Protein AF-A0A9N9CIG0-F1 (afdb_monomer_lite)

Secondary structure (DSSP, 8-state):
----HHHHHHHHHHHHHHHHHHHHHHHHHHHT--GGGG--S-HHHHHHHHHHHHHHHHHTT---TTGGG-HHHHHHHHHHHHT-

Structure (mmCIF, N/CA/C/O backbone):
data_AF-A0A9N9CIG0-F1
#
_entry.id   AF-A0A9N9CIG0-F1
#
loop_
_atom_site.group_PDB
_atom_site.id
_atom_site.type_symbol
_atom_site.label_atom_id
_atom_site.label_alt_id
_atom_site.label_comp_id
_atom_site.label_asym_id
_atom_site.label_entity_id
_atom_site.label_seq_id
_atom_site.pdbx_PDB_ins_code
_atom_site.Cartn_x
_atom_site.Cartn_y
_atom_site.Cartn_z
_atom_site.occupancy
_atom_site.B_iso_or_equiv
_atom_site.auth_seq_id
_atom_site.auth_comp_id
_atom_site.auth_asym_id
_atom_site.auth_atom_id
_atom_site.pdbx_PDB_model_num
ATOM 1 N N . MET A 1 1 ? -16.760 -3.946 18.284 1.00 61.16 1 MET A N 1
ATOM 2 C CA . MET A 1 1 ? -15.427 -3.384 17.985 1.00 61.16 1 MET A CA 1
ATOM 3 C C . MET A 1 1 ? -15.567 -1.871 18.014 1.00 61.16 1 MET A C 1
ATOM 5 O O . MET A 1 1 ? -16.434 -1.369 17.314 1.00 61.16 1 MET A O 1
ATOM 9 N N . ILE A 1 2 ? -14.837 -1.170 18.883 1.00 87.44 2 ILE A N 1
ATOM 10 C CA . ILE A 1 2 ? -14.867 0.300 18.959 1.00 87.44 2 ILE A CA 1
ATOM 11 C C . ILE A 1 2 ? -13.570 0.792 18.331 1.00 87.44 2 ILE A C 1
ATOM 13 O O . ILE A 1 2 ? -12.504 0.376 18.771 1.00 87.44 2 ILE A O 1
ATOM 17 N N . ILE A 1 3 ? -13.673 1.639 17.309 1.00 80.25 3 ILE A N 1
ATOM 18 C CA . ILE A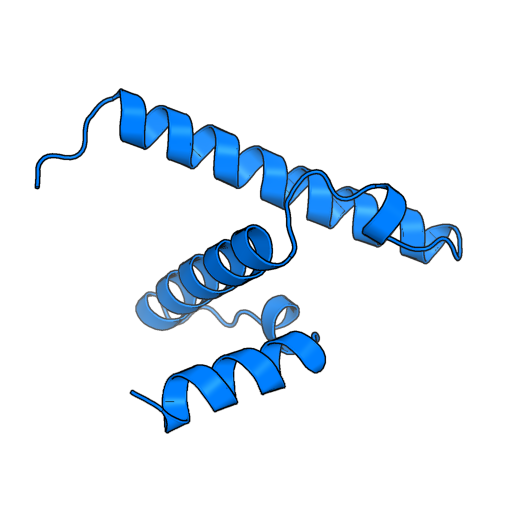 1 3 ? -12.513 2.302 16.709 1.00 80.25 3 ILE A CA 1
ATOM 19 C C . ILE A 1 3 ? -11.984 3.319 17.721 1.00 80.25 3 ILE A C 1
ATOM 21 O O . ILE A 1 3 ? -12.721 4.199 18.169 1.00 80.25 3 ILE A O 1
ATOM 25 N N . THR A 1 4 ? -10.718 3.184 18.088 1.00 92.56 4 THR A N 1
ATOM 26 C CA . THR A 1 4 ? -10.024 4.050 19.042 1.00 92.56 4 THR A CA 1
ATOM 27 C C . THR A 1 4 ? -9.272 5.178 18.329 1.00 92.56 4 THR A C 1
ATOM 29 O O . THR A 1 4 ? -9.018 5.125 17.126 1.00 92.56 4 THR A O 1
ATOM 32 N N . GLU A 1 5 ? -8.862 6.213 19.068 1.00 89.69 5 GLU A N 1
ATOM 33 C CA . GLU A 1 5 ? -7.967 7.252 18.526 1.00 89.69 5 GLU A CA 1
ATOM 34 C C . GLU A 1 5 ? -6.621 6.673 18.072 1.00 89.69 5 GLU A C 1
ATOM 36 O O . GLU A 1 5 ? -6.025 7.152 17.108 1.00 89.69 5 GLU A O 1
ATOM 41 N N . LYS A 1 6 ? -6.168 5.591 18.716 1.00 91.44 6 LYS A N 1
ATOM 42 C CA . LYS A 1 6 ? -4.973 4.859 18.301 1.00 91.44 6 LYS A CA 1
ATOM 43 C C . LYS A 1 6 ? -5.165 4.223 16.923 1.00 91.44 6 LYS A C 1
ATOM 45 O O . LYS A 1 6 ? -4.306 4.408 16.069 1.00 91.44 6 LYS A O 1
ATOM 50 N N . ASP A 1 7 ? -6.313 3.593 16.676 1.00 81.75 7 ASP A N 1
ATOM 51 C CA . ASP A 1 7 ? -6.629 2.998 15.369 1.00 81.75 7 ASP A CA 1
ATOM 52 C C . ASP A 1 7 ? -6.661 4.055 14.252 1.00 81.75 7 ASP A C 1
ATOM 54 O O . ASP A 1 7 ? -6.188 3.811 13.142 1.00 81.75 7 ASP A O 1
ATOM 58 N N . LYS A 1 8 ? -7.166 5.263 14.545 1.00 81.12 8 LYS A N 1
ATOM 59 C CA . LYS A 1 8 ? -7.146 6.387 13.592 1.00 81.12 8 LYS A CA 1
ATOM 60 C C . LYS A 1 8 ? -5.721 6.843 13.279 1.00 81.12 8 LYS A C 1
ATOM 62 O O . LYS A 1 8 ? -5.389 7.033 12.112 1.00 81.12 8 LYS A O 1
ATOM 67 N N . LEU A 1 9 ? -4.881 7.009 14.303 1.00 90.44 9 LEU A N 1
ATOM 68 C CA . LEU A 1 9 ? -3.476 7.388 14.124 1.00 90.44 9 LEU A CA 1
ATOM 69 C C . LEU A 1 9 ? -2.698 6.323 13.345 1.00 90.44 9 LEU A C 1
ATOM 71 O O . LEU A 1 9 ? -1.914 6.664 12.461 1.00 90.44 9 LEU A O 1
ATOM 75 N N . ASP A 1 10 ? -2.948 5.048 13.631 1.00 85.38 10 ASP A N 1
ATOM 76 C CA . ASP A 1 10 ? -2.313 3.935 12.928 1.00 85.38 10 ASP A CA 1
ATOM 77 C C . ASP A 1 10 ? -2.769 3.871 11.463 1.00 85.38 10 ASP A C 1
ATOM 79 O O . ASP A 1 10 ? -1.945 3.654 10.574 1.00 85.38 10 ASP A O 1
ATOM 83 N N . SER A 1 11 ? -4.044 4.167 11.181 1.00 81.44 11 SER A N 1
ATOM 84 C CA . SER A 1 11 ? -4.556 4.305 9.812 1.00 81.44 11 SER A CA 1
ATOM 85 C C . SER A 1 11 ? -3.892 5.456 9.045 1.00 81.44 11 SER A C 1
ATOM 87 O O . SER A 1 11 ? -3.516 5.276 7.884 1.00 81.44 11 SER A O 1
ATOM 89 N N . ILE A 1 12 ? -3.692 6.616 9.682 1.00 85.00 12 ILE A N 1
ATOM 90 C CA . ILE A 1 12 ? -2.986 7.754 9.071 1.00 85.00 12 ILE A CA 1
ATOM 91 C C . ILE A 1 12 ? -1.531 7.375 8.774 1.00 85.00 12 ILE A C 1
ATOM 93 O O . ILE A 1 12 ? -1.083 7.515 7.639 1.00 85.00 12 ILE A O 1
ATOM 97 N N . ALA A 1 13 ? -0.818 6.810 9.752 1.00 88.12 13 ALA A N 1
ATOM 98 C CA . ALA A 1 13 ? 0.572 6.393 9.579 1.00 88.12 13 ALA A CA 1
ATOM 99 C C . ALA A 1 13 ? 0.732 5.329 8.478 1.00 88.12 13 ALA A C 1
ATOM 101 O O . ALA A 1 13 ? 1.705 5.347 7.722 1.00 88.12 13 ALA A O 1
ATOM 102 N N . PHE A 1 14 ? -0.224 4.405 8.365 1.00 84.25 14 PHE A N 1
ATOM 103 C CA . PHE A 1 14 ? -0.256 3.414 7.293 1.00 84.25 14 PHE A CA 1
ATOM 104 C C . PHE A 1 14 ? -0.439 4.069 5.917 1.00 84.25 14 PHE A C 1
ATOM 106 O O . PHE A 1 14 ? 0.291 3.751 4.976 1.00 84.25 14 PHE A O 1
ATOM 113 N N . LYS A 1 15 ? -1.362 5.031 5.804 1.00 81.81 15 LYS A N 1
ATOM 114 C CA . LYS A 1 15 ? -1.594 5.788 4.567 1.00 81.81 15 LYS A CA 1
ATOM 115 C C . LYS A 1 15 ? -0.363 6.596 4.143 1.00 81.81 15 LYS A C 1
ATOM 117 O O . LYS A 1 15 ? -0.020 6.588 2.962 1.00 81.81 15 LYS A O 1
ATOM 122 N N . ASP A 1 16 ? 0.324 7.241 5.081 1.00 86.06 16 ASP A N 1
ATOM 123 C CA . ASP A 1 16 ? 1.534 8.024 4.794 1.00 86.06 16 ASP A CA 1
ATOM 124 C C . ASP A 1 16 ? 2.673 7.139 4.264 1.00 86.06 16 ASP A C 1
ATOM 126 O O . ASP A 1 16 ? 3.354 7.495 3.296 1.00 86.06 16 ASP A O 1
ATOM 130 N N . LYS A 1 17 ? 2.845 5.940 4.841 1.00 87.06 17 LYS A N 1
ATOM 131 C CA . LYS A 1 17 ? 3.800 4.941 4.336 1.00 87.06 17 LYS A CA 1
ATOM 132 C C . LYS A 1 17 ? 3.438 4.471 2.931 1.00 87.06 17 LYS A C 1
ATOM 134 O O . LYS A 1 17 ? 4.314 4.427 2.074 1.00 87.06 17 LYS A O 1
ATOM 139 N N . MET A 1 18 ? 2.158 4.203 2.660 1.00 82.56 18 MET A N 1
ATOM 140 C CA . MET A 1 18 ? 1.704 3.836 1.315 1.00 82.56 18 MET A CA 1
ATOM 141 C C . MET A 1 18 ? 2.009 4.920 0.278 1.00 82.56 18 MET A C 1
ATOM 143 O O . MET A 1 18 ? 2.472 4.612 -0.818 1.00 82.56 18 MET A O 1
ATOM 147 N N . GLN A 1 19 ? 1.746 6.188 0.608 1.00 80.50 19 GLN A N 1
ATOM 148 C CA . GLN A 1 19 ? 2.030 7.307 -0.292 1.00 80.50 19 GLN A CA 1
ATOM 149 C C . GLN A 1 19 ? 3.530 7.481 -0.530 1.00 80.50 19 GLN A C 1
ATOM 151 O O . GLN A 1 19 ? 3.942 7.764 -1.653 1.00 80.50 19 GLN A O 1
ATOM 156 N N . THR A 1 20 ? 4.340 7.297 0.513 1.00 85.62 20 THR A N 1
ATOM 157 C CA . THR A 1 20 ? 5.801 7.343 0.405 1.00 85.62 20 THR A CA 1
ATOM 158 C C . THR A 1 20 ? 6.304 6.233 -0.510 1.00 85.62 20 THR A C 1
ATOM 160 O O . THR A 1 20 ? 7.017 6.514 -1.466 1.00 85.62 20 THR A O 1
ATOM 163 N N . ASP A 1 21 ? 5.848 4.999 -0.304 1.00 83.75 21 ASP A N 1
ATOM 164 C CA . ASP A 1 21 ? 6.223 3.856 -1.133 1.00 83.75 21 ASP A CA 1
ATOM 165 C C . ASP A 1 21 ? 5.813 4.022 -2.596 1.00 83.75 21 ASP A C 1
ATOM 167 O O . ASP A 1 21 ? 6.566 3.631 -3.486 1.00 83.75 21 ASP A O 1
ATOM 171 N N . ALA A 1 22 ? 4.644 4.614 -2.862 1.00 79.69 22 ALA A N 1
ATOM 172 C CA . ALA A 1 22 ? 4.216 4.936 -4.221 1.00 79.69 22 ALA A CA 1
ATOM 173 C C . ALA A 1 22 ? 5.166 5.947 -4.885 1.00 79.69 22 ALA A C 1
ATOM 175 O O . ALA A 1 22 ? 5.638 5.701 -5.992 1.00 79.69 22 ALA A O 1
ATOM 176 N N . ARG A 1 23 ? 5.520 7.031 -4.178 1.00 82.06 23 ARG A N 1
ATOM 177 C CA . ARG A 1 23 ? 6.472 8.042 -4.673 1.00 82.06 23 ARG A CA 1
ATOM 178 C C . ARG A 1 23 ? 7.859 7.457 -4.924 1.00 82.06 23 ARG A C 1
ATOM 180 O O . ARG A 1 23 ? 8.458 7.754 -5.949 1.00 82.06 23 ARG A O 1
ATOM 187 N N . MET A 1 24 ? 8.352 6.614 -4.017 1.00 84.00 24 MET A N 1
ATOM 188 C CA . MET A 1 24 ? 9.651 5.958 -4.186 1.00 84.00 24 MET A CA 1
ATOM 189 C C . MET A 1 24 ? 9.636 4.959 -5.344 1.00 84.00 24 MET A C 1
ATOM 191 O O . MET A 1 24 ? 10.638 4.829 -6.037 1.00 84.00 24 MET A O 1
ATOM 195 N N . CYS A 1 25 ? 8.507 4.290 -5.606 1.00 79.81 25 CYS A N 1
ATOM 196 C CA . CYS A 1 25 ? 8.378 3.444 -6.792 1.00 79.81 25 CYS A CA 1
ATOM 197 C C . CYS A 1 25 ? 8.486 4.244 -8.086 1.00 79.81 25 CYS A C 1
ATOM 199 O O . CYS A 1 25 ? 9.114 3.772 -9.029 1.00 79.81 25 CYS A O 1
ATOM 201 N N . ASP A 1 26 ? 7.862 5.418 -8.149 1.00 77.56 26 ASP A N 1
ATOM 202 C CA . ASP A 1 26 ? 7.940 6.265 -9.337 1.00 77.56 26 ASP A CA 1
ATOM 203 C C . ASP A 1 26 ? 9.349 6.846 -9.507 1.00 77.56 26 ASP A C 1
ATOM 205 O O . ASP A 1 26 ? 9.904 6.755 -10.598 1.00 77.56 26 ASP A O 1
ATOM 209 N N . TYR A 1 27 ? 9.983 7.294 -8.417 1.00 83.69 27 TYR A N 1
ATOM 210 C CA . TYR A 1 27 ? 11.389 7.714 -8.419 1.00 83.69 27 TYR A CA 1
ATOM 211 C C . TYR A 1 27 ? 12.335 6.604 -8.909 1.00 83.69 27 TYR A C 1
ATOM 213 O O . TYR A 1 27 ? 13.149 6.826 -9.800 1.00 83.69 27 TYR A O 1
ATOM 221 N N . ALA A 1 28 ? 12.202 5.386 -8.376 1.00 84.62 28 ALA A N 1
ATOM 222 C CA . ALA A 1 28 ? 13.045 4.259 -8.767 1.00 84.62 28 ALA A CA 1
ATOM 223 C C . ALA A 1 28 ? 12.847 3.874 -10.242 1.00 84.62 28 ALA A C 1
ATOM 225 O O . ALA A 1 28 ? 13.818 3.595 -10.937 1.00 84.62 28 ALA A O 1
ATOM 226 N N . LYS A 1 29 ? 11.611 3.935 -10.764 1.00 79.88 29 LYS A N 1
ATOM 227 C CA . LYS A 1 29 ? 11.351 3.733 -12.201 1.00 79.88 29 LYS A CA 1
ATOM 228 C C . LYS A 1 29 ? 12.029 4.790 -13.071 1.00 79.88 29 LYS A C 1
ATOM 230 O O . LYS A 1 29 ? 12.516 4.447 -14.142 1.00 79.88 29 LYS A O 1
ATOM 235 N N . GLU A 1 30 ? 12.033 6.054 -12.647 1.00 88.69 30 GLU A N 1
ATOM 236 C CA . GLU A 1 30 ? 12.725 7.130 -13.370 1.00 88.69 30 GLU A CA 1
ATOM 237 C C . GLU A 1 30 ? 14.247 6.915 -13.394 1.00 88.69 30 GLU A C 1
ATOM 239 O O . GLU A 1 30 ? 14.895 7.256 -14.383 1.00 88.69 30 GLU A O 1
ATOM 244 N N . GLY A 1 31 ? 14.803 6.321 -12.334 1.00 90.00 31 GLY A N 1
ATOM 245 C CA . GLY A 1 31 ? 16.227 6.005 -12.199 1.00 90.00 31 GLY A CA 1
ATOM 246 C C . GLY A 1 31 ? 16.682 4.647 -12.753 1.00 90.00 31 GLY A C 1
ATOM 247 O O . GLY A 1 31 ? 17.876 4.371 -12.695 1.00 90.00 31 GLY A O 1
ATOM 248 N N . ASP A 1 32 ? 15.778 3.809 -13.277 1.00 88.31 32 ASP A N 1
ATOM 249 C CA . ASP A 1 32 ? 16.043 2.389 -13.607 1.00 88.31 32 ASP A CA 1
ATOM 250 C C . ASP A 1 32 ? 16.584 1.576 -12.403 1.00 88.31 32 ASP A C 1
ATOM 252 O O . ASP A 1 32 ? 17.404 0.667 -12.534 1.00 88.31 32 ASP A O 1
ATOM 256 N N . GLU A 1 33 ? 16.125 1.920 -11.196 1.00 88.44 33 GLU A N 1
ATOM 257 C CA . GLU A 1 33 ? 16.487 1.275 -9.929 1.00 88.44 33 GLU A CA 1
ATOM 258 C C . GLU A 1 33 ? 15.382 0.302 -9.475 1.00 88.44 33 GLU A C 1
ATOM 260 O O . GLU A 1 33 ? 14.220 0.449 -9.861 1.00 88.44 33 GLU A O 1
ATOM 265 N N . ASP A 1 34 ? 15.703 -0.693 -8.631 1.00 83.31 34 ASP A N 1
ATOM 266 C CA . ASP A 1 34 ? 14.675 -1.584 -8.067 1.00 83.31 34 ASP A CA 1
ATOM 267 C C . ASP A 1 34 ? 13.856 -0.827 -7.003 1.00 83.31 34 ASP A C 1
ATOM 269 O O . ASP A 1 34 ? 14.378 -0.510 -5.929 1.00 83.31 34 ASP A O 1
ATOM 273 N N . PRO A 1 35 ? 12.545 -0.598 -7.221 1.00 77.75 35 PRO A N 1
ATOM 274 C CA . PRO A 1 35 ? 11.684 0.071 -6.252 1.00 77.75 35 PRO A CA 1
ATOM 275 C C . PRO A 1 35 ? 11.711 -0.557 -4.862 1.00 77.75 35 PRO A C 1
ATOM 277 O O . PRO A 1 35 ? 11.477 0.136 -3.875 1.00 77.75 35 PRO A O 1
ATOM 280 N N . LYS A 1 36 ? 11.963 -1.870 -4.775 1.00 79.44 36 LYS A N 1
ATOM 281 C CA . LYS A 1 36 ? 11.945 -2.623 -3.516 1.00 79.44 36 LYS A CA 1
ATOM 282 C C . LYS A 1 36 ? 13.006 -2.187 -2.525 1.00 79.44 36 LYS A C 1
ATOM 284 O O . LYS A 1 36 ? 12.780 -2.355 -1.330 1.00 79.44 36 LYS A O 1
ATOM 289 N N . GLU A 1 37 ? 14.119 -1.634 -2.991 1.00 81.75 37 GLU A N 1
ATOM 290 C CA . GLU A 1 37 ? 15.184 -1.150 -2.107 1.00 81.75 37 GLU A CA 1
ATOM 291 C C . GLU A 1 37 ? 14.736 0.066 -1.280 1.00 81.75 37 GLU A C 1
ATOM 293 O O . GLU A 1 37 ? 15.284 0.332 -0.213 1.00 81.75 37 GLU A O 1
ATOM 298 N N . TYR A 1 38 ? 13.674 0.746 -1.722 1.00 81.38 38 TYR A N 1
ATOM 299 C CA . TYR A 1 38 ? 13.155 1.975 -1.122 1.00 81.38 38 TYR A CA 1
ATOM 300 C C . TYR A 1 38 ? 11.796 1.816 -0.436 1.00 81.38 38 TYR A C 1
ATOM 302 O O . TYR A 1 38 ? 11.228 2.784 0.070 1.00 81.38 38 TYR A O 1
ATOM 310 N N . MET A 1 39 ? 11.251 0.602 -0.437 1.00 81.81 39 MET A N 1
ATOM 311 C CA . MET A 1 39 ? 9.941 0.299 0.122 1.00 81.81 39 MET A CA 1
ATOM 312 C C . MET A 1 39 ? 9.986 0.262 1.654 1.00 81.81 39 MET A C 1
ATOM 314 O O . MET A 1 39 ? 10.664 -0.573 2.245 1.00 81.81 39 MET A O 1
ATOM 318 N N . LEU A 1 40 ? 9.206 1.124 2.305 1.00 81.94 40 LEU A N 1
ATOM 319 C CA . LEU A 1 40 ? 9.023 1.137 3.757 1.00 81.94 40 LEU A CA 1
ATOM 320 C C . LEU A 1 40 ? 8.049 0.057 4.230 1.00 81.94 40 LEU A C 1
ATOM 322 O O . LEU A 1 40 ? 8.118 -0.372 5.383 1.00 81.94 40 LEU A O 1
ATOM 326 N N . MET A 1 41 ? 7.105 -0.349 3.380 1.00 85.56 41 MET A N 1
ATOM 327 C CA . MET A 1 41 ? 6.110 -1.362 3.715 1.00 85.56 41 MET A CA 1
ATOM 328 C C . MET A 1 41 ? 6.502 -2.732 3.182 1.00 85.56 41 MET A C 1
ATOM 330 O O . MET A 1 41 ? 6.864 -2.882 2.009 1.00 85.56 41 MET A O 1
ATOM 334 N N . GLU A 1 42 ? 6.295 -3.755 4.012 1.00 84.56 42 GLU 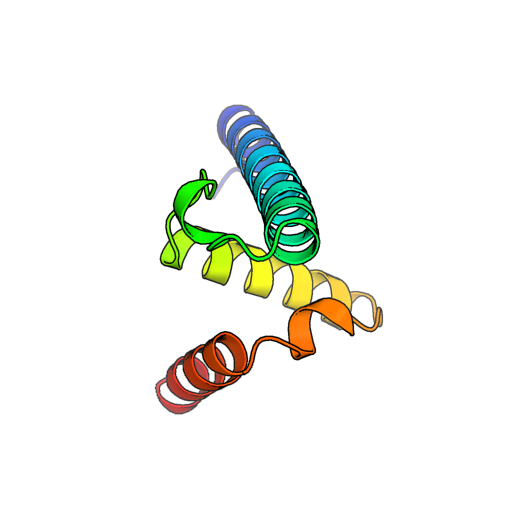A N 1
ATOM 335 C CA . GLU A 1 42 ? 6.336 -5.137 3.551 1.00 84.56 42 GLU A CA 1
ATOM 336 C C . GLU A 1 42 ? 5.350 -5.350 2.397 1.00 84.56 42 GLU A C 1
ATOM 338 O O . GLU A 1 42 ? 4.305 -4.696 2.298 1.00 84.56 42 GLU A O 1
ATOM 343 N N . VAL A 1 43 ? 5.664 -6.317 1.529 1.00 76.62 43 VAL A N 1
ATOM 344 C CA . VAL A 1 43 ? 4.801 -6.676 0.396 1.00 76.62 43 VAL A CA 1
ATOM 345 C C . VAL A 1 43 ? 3.374 -6.931 0.882 1.00 76.62 43 VAL A C 1
ATOM 347 O O . VAL A 1 43 ? 2.443 -6.359 0.327 1.00 76.62 43 VAL A O 1
ATOM 350 N N . ARG A 1 44 ? 3.194 -7.698 1.964 1.00 76.12 44 ARG A N 1
ATOM 351 C CA . ARG A 1 44 ? 1.870 -8.028 2.512 1.00 76.12 44 ARG A CA 1
ATOM 352 C C . ARG A 1 44 ? 1.063 -6.790 2.911 1.00 76.12 44 ARG A C 1
ATOM 354 O O . ARG A 1 44 ? -0.101 -6.687 2.537 1.00 76.12 44 ARG A O 1
ATOM 361 N N . ASP A 1 45 ? 1.668 -5.855 3.635 1.00 81.62 45 ASP A N 1
ATOM 362 C CA . ASP A 1 45 ? 0.977 -4.656 4.119 1.00 81.62 45 ASP A CA 1
ATOM 363 C C . ASP A 1 45 ? 0.551 -3.761 2.953 1.00 81.62 45 ASP A C 1
ATOM 365 O O . ASP A 1 45 ? -0.565 -3.246 2.921 1.00 81.62 45 ASP A O 1
ATOM 369 N N . ARG A 1 46 ? 1.402 -3.648 1.932 1.00 77.06 46 ARG A N 1
ATOM 370 C CA . ARG A 1 46 ? 1.076 -2.927 0.699 1.00 77.06 46 ARG A CA 1
ATOM 371 C C . ARG A 1 46 ? -0.099 -3.561 -0.042 1.00 77.06 46 ARG A C 1
ATOM 373 O O . ARG A 1 46 ? -0.960 -2.841 -0.536 1.00 77.06 46 ARG A O 1
ATOM 380 N N . LEU A 1 47 ? -0.140 -4.892 -0.114 1.00 76.81 47 LEU A N 1
ATOM 381 C CA . LEU A 1 47 ? -1.243 -5.626 -0.734 1.00 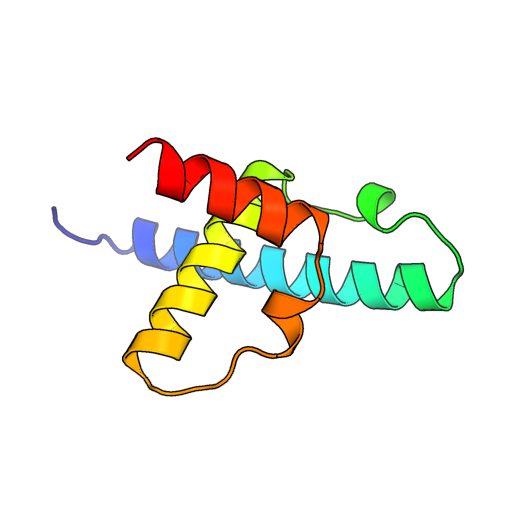76.81 47 LEU A CA 1
ATOM 382 C C . LEU A 1 47 ? -2.566 -5.391 0.012 1.00 76.81 47 LEU A C 1
ATOM 384 O O . LEU A 1 47 ? -3.574 -5.076 -0.615 1.00 76.81 47 LEU A O 1
ATOM 388 N N . ILE A 1 48 ? -2.550 -5.445 1.347 1.00 79.12 48 ILE A N 1
ATOM 389 C CA . ILE A 1 48 ? -3.726 -5.129 2.174 1.00 79.12 48 ILE A CA 1
ATOM 390 C C . ILE A 1 48 ? -4.189 -3.689 1.921 1.00 79.12 48 ILE A C 1
ATOM 392 O O . ILE A 1 48 ? -5.373 -3.449 1.696 1.00 79.12 48 ILE A O 1
ATOM 396 N N . GLY A 1 49 ? -3.260 -2.732 1.897 1.00 78.38 49 GLY A N 1
ATOM 397 C CA . GLY A 1 49 ? -3.576 -1.330 1.635 1.00 78.38 49 GLY A CA 1
ATOM 398 C C . GLY A 1 49 ? -4.180 -1.091 0.251 1.00 78.38 49 GLY A C 1
ATOM 399 O O . GLY A 1 49 ? -5.155 -0.350 0.123 1.00 78.38 49 GLY A O 1
ATOM 400 N N . LYS A 1 50 ? -3.652 -1.764 -0.780 1.00 77.75 50 LYS A N 1
ATOM 401 C CA . LYS A 1 50 ? -4.216 -1.736 -2.137 1.00 77.75 50 LYS A CA 1
ATOM 402 C C . LYS A 1 50 ? -5.643 -2.291 -2.176 1.00 77.75 50 LYS A C 1
ATOM 404 O O . LYS A 1 50 ? -6.493 -1.686 -2.820 1.00 77.75 50 LYS A O 1
ATOM 409 N N . GLU A 1 51 ? -5.921 -3.397 -1.483 1.00 79.81 51 GLU A N 1
ATOM 410 C CA . GLU A 1 51 ? -7.276 -3.968 -1.427 1.00 79.81 51 GLU A CA 1
ATOM 411 C C . GLU A 1 51 ? -8.262 -3.033 -0.717 1.00 79.81 51 GLU A C 1
ATOM 413 O O . GLU A 1 51 ? -9.374 -2.844 -1.201 1.00 79.81 51 GLU A O 1
ATOM 418 N N . ILE A 1 52 ? -7.851 -2.395 0.385 1.00 79.69 52 ILE A N 1
A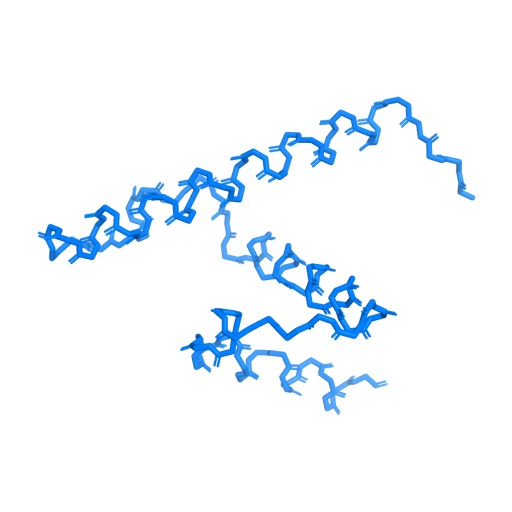TOM 419 C CA . ILE A 1 52 ? -8.697 -1.429 1.106 1.00 79.69 52 ILE A CA 1
ATOM 420 C C . ILE A 1 52 ? -9.099 -0.268 0.189 1.00 79.69 52 ILE A C 1
ATOM 422 O O . ILE A 1 52 ? -10.276 0.083 0.134 1.00 79.69 52 ILE A O 1
ATOM 426 N N . ILE A 1 53 ? -8.146 0.309 -0.554 1.00 76.94 53 ILE A N 1
ATOM 427 C CA . ILE A 1 53 ? -8.444 1.399 -1.496 1.00 76.94 53 ILE A CA 1
ATOM 428 C C . ILE A 1 53 ? -9.354 0.913 -2.624 1.00 76.94 53 ILE A C 1
ATOM 430 O O . ILE A 1 53 ? -10.309 1.604 -2.956 1.00 76.94 53 ILE A O 1
ATOM 434 N N . ARG A 1 54 ? -9.106 -0.280 -3.180 1.00 78.38 54 ARG A N 1
ATOM 435 C CA . ARG A 1 54 ? -9.960 -0.848 -4.231 1.00 78.38 54 ARG A CA 1
ATOM 436 C C . ARG A 1 54 ? -11.410 -0.972 -3.771 1.00 78.38 54 ARG A C 1
ATOM 438 O O . ARG A 1 54 ? -12.303 -0.546 -4.488 1.00 78.38 54 ARG A O 1
ATOM 445 N N . ARG A 1 55 ? -11.644 -1.526 -2.577 1.00 79.19 55 ARG A N 1
ATOM 446 C CA . ARG A 1 55 ? -12.998 -1.673 -2.017 1.00 79.19 55 ARG A CA 1
ATOM 447 C C . ARG A 1 55 ? -13.668 -0.327 -1.783 1.00 79.19 55 ARG A C 1
ATOM 449 O O . ARG A 1 55 ? -14.826 -0.167 -2.144 1.00 79.19 55 ARG A O 1
ATOM 456 N N . TYR A 1 56 ? -12.925 0.636 -1.244 1.00 81.69 56 TYR A N 1
ATOM 457 C CA . TYR A 1 56 ? -13.405 2.005 -1.077 1.00 81.69 56 TYR A CA 1
ATOM 458 C C . TYR A 1 56 ? -13.824 2.627 -2.419 1.00 81.69 56 TYR A C 1
ATOM 460 O O . TYR A 1 56 ? -14.920 3.166 -2.545 1.00 81.69 56 TYR A O 1
ATOM 468 N N . ASP A 1 57 ? -12.980 2.510 -3.442 1.00 81.62 57 ASP A N 1
ATOM 469 C CA . ASP A 1 57 ? -13.262 3.040 -4.773 1.00 81.62 57 ASP A CA 1
ATOM 470 C C . ASP A 1 57 ? -14.452 2.319 -5.439 1.00 81.62 57 ASP A C 1
ATOM 472 O O . ASP A 1 57 ? -15.329 2.986 -5.986 1.00 81.62 57 ASP A O 1
ATOM 476 N N . GLU A 1 58 ? -14.538 0.985 -5.340 1.00 82.12 58 GLU A N 1
ATOM 477 C CA . GLU A 1 58 ? -15.663 0.168 -5.829 1.00 82.12 58 GLU A CA 1
ATOM 478 C C . GLU A 1 58 ? -16.995 0.585 -5.188 1.00 82.12 58 GLU A C 1
ATOM 480 O O . GLU A 1 58 ? -17.984 0.788 -5.895 1.00 82.12 58 GLU A O 1
ATOM 485 N N . GLU A 1 59 ? -17.018 0.760 -3.864 1.00 84.81 59 GLU A N 1
ATOM 486 C CA . GLU A 1 59 ? -18.194 1.230 -3.119 1.00 84.81 59 GLU A CA 1
ATOM 487 C C . GLU A 1 59 ? -18.628 2.643 -3.541 1.00 84.81 59 GLU A C 1
ATOM 489 O O . GLU A 1 59 ? -19.815 2.973 -3.496 1.00 84.81 59 GLU A O 1
ATOM 494 N N . HIS A 1 60 ? -17.683 3.471 -3.991 1.00 86.81 60 HIS A N 1
ATOM 495 C CA . HIS A 1 60 ? -17.924 4.844 -4.428 1.00 86.81 60 HIS A CA 1
ATOM 496 C C . HIS A 1 60 ? -18.009 5.019 -5.955 1.00 86.81 60 HIS A C 1
ATOM 498 O O . HIS A 1 60 ? -18.165 6.146 -6.429 1.00 86.81 60 HIS A O 1
ATOM 504 N N . GLY A 1 61 ? -17.947 3.933 -6.734 1.00 85.50 61 GLY A N 1
ATOM 505 C CA . GLY A 1 61 ? -17.997 3.969 -8.201 1.00 85.50 61 GLY A CA 1
ATOM 506 C C . GLY A 1 61 ? -16.800 4.672 -8.860 1.00 85.50 61 GLY A C 1
ATOM 507 O O . GLY A 1 61 ? -16.910 5.147 -9.991 1.00 85.50 61 GLY A O 1
ATOM 508 N N . ILE A 1 62 ? -15.670 4.772 -8.159 1.00 82.75 62 ILE A N 1
ATOM 509 C CA . ILE A 1 62 ? -14.423 5.373 -8.642 1.00 82.75 62 ILE A CA 1
ATOM 510 C C . ILE A 1 62 ? -13.613 4.292 -9.370 1.00 82.75 62 ILE A C 1
ATOM 512 O O . ILE A 1 62 ? -13.447 3.185 -8.868 1.00 82.75 62 ILE A O 1
ATOM 516 N N . SER A 1 63 ? -13.080 4.588 -10.563 1.00 71.56 63 SER A N 1
ATOM 517 C CA . SER A 1 63 ? -12.210 3.632 -11.262 1.00 71.56 63 SER A CA 1
ATOM 518 C C . SER A 1 63 ? -10.762 3.740 -10.774 1.00 71.56 63 SER A C 1
ATOM 520 O O . SER A 1 63 ? -10.092 4.744 -11.031 1.00 71.56 63 SER A O 1
ATOM 522 N N . SER A 1 64 ? -10.240 2.688 -10.149 1.00 64.31 64 SER A N 1
ATOM 523 C CA . SER A 1 64 ? -8.860 2.622 -9.648 1.00 64.31 64 SER A CA 1
ATOM 524 C C . SER A 1 64 ? -7.868 2.113 -10.707 1.00 64.31 64 SER A C 1
ATOM 526 O O . SER A 1 64 ? -7.162 1.129 -10.494 1.00 64.31 64 SER A O 1
ATOM 528 N N . SER A 1 65 ? -7.783 2.771 -11.868 1.00 60.09 65 SER A N 1
ATOM 529 C CA . SER A 1 65 ? -6.982 2.294 -13.017 1.00 60.09 65 SER A CA 1
ATOM 530 C C . SER A 1 65 ? -5.491 2.058 -12.713 1.00 60.09 65 SER A C 1
ATOM 532 O O . SER A 1 65 ? -4.848 1.232 -13.358 1.00 60.09 65 SER A O 1
ATOM 534 N N . TRP A 1 66 ? -4.937 2.732 -11.701 1.00 62.69 66 TRP A N 1
ATOM 535 C CA . TRP A 1 66 ? -3.554 2.549 -11.252 1.00 62.69 66 TRP A CA 1
ATOM 536 C C . TRP A 1 66 ? -3.348 1.287 -10.392 1.00 62.69 66 TRP A C 1
ATOM 538 O O . TRP A 1 66 ? -2.250 0.730 -10.395 1.00 62.69 66 TRP A O 1
ATOM 548 N N . LEU A 1 67 ? -4.384 0.792 -9.697 1.00 62.16 67 LEU A N 1
ATOM 549 C CA . LEU A 1 67 ? -4.321 -0.457 -8.919 1.00 62.16 67 LEU A CA 1
ATOM 550 C C . LEU A 1 67 ? -4.310 -1.701 -9.816 1.00 62.16 67 LEU A C 1
ATOM 552 O O . LEU A 1 67 ? -3.740 -2.727 -9.443 1.00 62.16 67 LEU A O 1
ATOM 556 N N . ASP A 1 68 ? -4.889 -1.586 -11.010 1.00 53.81 68 ASP A N 1
ATOM 557 C CA . ASP A 1 68 ? -5.103 -2.677 -11.962 1.00 53.81 68 ASP A CA 1
ATOM 558 C C . ASP A 1 68 ? -3.865 -3.063 -12.793 1.00 53.81 68 ASP A C 1
ATOM 560 O O . ASP A 1 68 ? -3.904 -4.022 -13.565 1.00 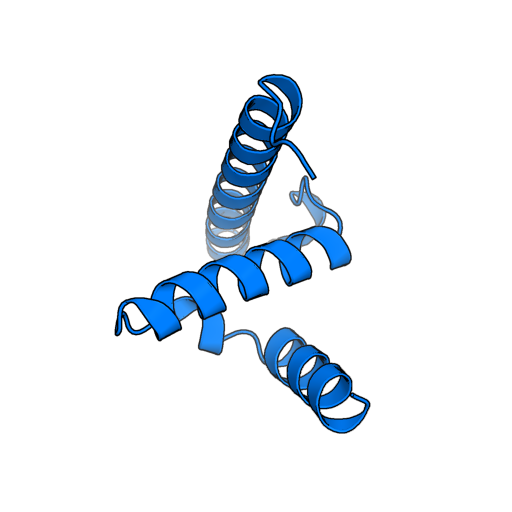53.81 68 ASP A O 1
ATOM 564 N N . THR A 1 69 ? -2.762 -2.327 -12.670 1.00 54.88 69 THR A N 1
ATOM 565 C CA . THR A 1 69 ? -1.569 -2.520 -13.518 1.00 54.88 69 THR A CA 1
ATOM 566 C C . THR A 1 69 ? -0.527 -3.473 -12.928 1.00 54.88 69 THR A C 1
ATOM 568 O O . THR A 1 69 ? 0.405 -3.877 -13.620 1.00 54.88 69 THR A O 1
ATOM 571 N N . ASP A 1 70 ? -0.676 -3.880 -11.668 1.00 67.19 70 ASP A N 1
ATOM 572 C CA . ASP A 1 70 ? 0.263 -4.785 -11.007 1.00 67.19 70 ASP A CA 1
ATOM 573 C C . ASP A 1 70 ? -0.173 -6.248 -11.214 1.00 67.19 70 ASP A C 1
ATOM 575 O O . ASP A 1 70 ? -0.972 -6.806 -10.466 1.00 67.19 70 ASP A O 1
ATOM 579 N N . GLU A 1 71 ? 0.339 -6.882 -12.271 1.00 65.75 71 GLU A N 1
ATOM 580 C CA . GLU A 1 71 ? 0.049 -8.278 -12.649 1.00 65.75 71 GLU A CA 1
ATOM 581 C C . GLU A 1 71 ? 0.281 -9.285 -11.506 1.00 65.75 71 GLU A C 1
ATOM 583 O O . GLU A 1 71 ? -0.462 -10.259 -11.347 1.00 65.75 71 GLU A O 1
ATOM 588 N N . LYS A 1 72 ? 1.304 -9.055 -10.668 1.00 64.44 72 LYS A N 1
ATOM 589 C CA . LYS A 1 72 ? 1.559 -9.900 -9.488 1.00 64.44 72 LYS A CA 1
ATOM 590 C C . LYS A 1 72 ? 0.480 -9.710 -8.436 1.00 64.44 72 LYS A C 1
ATOM 592 O O . LYS A 1 72 ? 0.087 -10.679 -7.781 1.00 64.44 72 LYS A O 1
ATOM 597 N N . TRP A 1 73 ? -0.011 -8.483 -8.296 1.00 65.56 73 TRP A N 1
ATOM 598 C CA . TRP A 1 73 ? -1.110 -8.189 -7.399 1.00 65.56 73 TRP A CA 1
ATOM 599 C C . TRP A 1 73 ? -2.407 -8.853 -7.862 1.00 65.56 73 TRP A C 1
ATOM 601 O O . TRP A 1 73 ? -2.982 -9.621 -7.094 1.00 65.56 73 TRP A O 1
ATOM 611 N N . LYS A 1 74 ? -2.794 -8.679 -9.133 1.00 63.62 74 LYS A N 1
ATOM 612 C CA . LYS A 1 74 ? -3.974 -9.335 -9.728 1.00 63.62 74 LYS A CA 1
ATOM 613 C C . LYS A 1 74 ? -3.985 -10.845 -9.507 1.00 63.62 74 LYS A C 1
ATOM 615 O O . LYS A 1 74 ? -4.985 -11.392 -9.054 1.00 63.62 74 LYS A O 1
ATOM 620 N N . LYS A 1 75 ? -2.856 -11.521 -9.751 1.00 70.25 75 LYS A N 1
ATOM 621 C CA . LYS A 1 75 ? -2.733 -12.965 -9.487 1.00 70.25 75 LYS A CA 1
ATOM 622 C C . LYS A 1 75 ? -2.938 -13.310 -8.015 1.00 70.25 75 LYS A C 1
ATOM 624 O O . LYS A 1 75 ? -3.624 -14.277 -7.712 1.00 70.25 75 LYS A O 1
ATOM 629 N N . THR A 1 76 ? -2.360 -12.526 -7.109 1.00 66.06 76 THR A N 1
ATOM 630 C CA . THR A 1 76 ? -2.473 -12.775 -5.666 1.00 66.06 76 THR A CA 1
ATOM 631 C C . THR A 1 76 ? -3.905 -12.559 -5.168 1.00 66.06 76 THR A C 1
ATOM 633 O O . THR A 1 76 ? -4.405 -13.386 -4.412 1.00 66.06 76 THR A O 1
ATOM 636 N N . VAL A 1 77 ? -4.590 -11.506 -5.630 1.00 63.88 77 VAL A N 1
ATOM 637 C CA . VAL A 1 77 ? -6.009 -11.256 -5.312 1.00 63.88 77 VAL A CA 1
ATOM 638 C C . VAL A 1 77 ? -6.894 -12.379 -5.834 1.00 63.88 77 VAL A C 1
ATOM 640 O O . VAL A 1 77 ? -7.681 -12.916 -5.062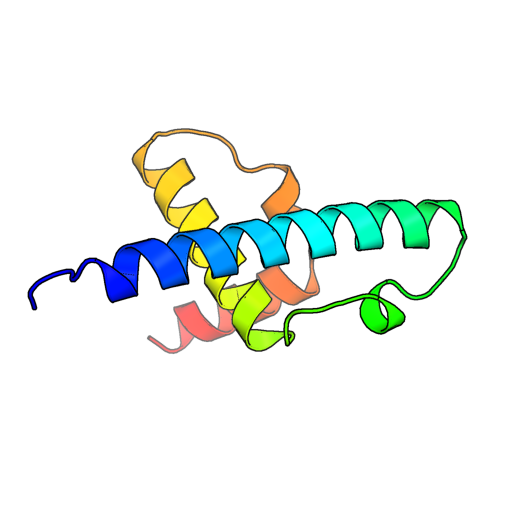 1.00 63.88 77 VAL A O 1
ATOM 643 N N . ASN A 1 78 ? -6.734 -12.777 -7.100 1.00 67.62 78 ASN A N 1
ATOM 644 C CA . ASN A 1 78 ? -7.538 -13.852 -7.687 1.00 67.62 78 ASN A CA 1
ATOM 645 C C . ASN A 1 78 ? -7.383 -15.161 -6.901 1.00 67.62 78 ASN A C 1
ATOM 647 O O . ASN A 1 78 ? -8.382 -15.789 -6.570 1.00 67.62 78 ASN A O 1
ATOM 651 N N . ILE A 1 79 ? -6.155 -15.524 -6.510 1.00 73.38 79 ILE A N 1
ATOM 652 C CA . ILE A 1 79 ? -5.903 -16.705 -5.667 1.00 73.38 79 ILE A CA 1
ATOM 653 C C . ILE A 1 79 ? -6.627 -16.589 -4.319 1.00 73.38 79 ILE A C 1
ATOM 655 O O . ILE A 1 79 ? -7.185 -17.570 -3.836 1.00 73.38 79 ILE A O 1
ATOM 659 N N . LEU A 1 80 ? -6.622 -15.415 -3.686 1.00 66.56 80 LEU A N 1
ATOM 660 C CA . LEU A 1 80 ? -7.304 -15.217 -2.404 1.00 66.56 80 LEU A CA 1
ATOM 661 C C . LEU A 1 80 ? -8.833 -15.265 -2.541 1.00 66.56 80 LEU A C 1
ATOM 663 O O . LEU A 1 80 ? -9.497 -15.745 -1.629 1.00 66.56 80 LEU A O 1
ATOM 667 N N . GLN A 1 81 ? -9.386 -14.797 -3.663 1.00 62.25 81 GLN A N 1
ATOM 668 C CA . GLN A 1 81 ? -10.826 -14.819 -3.935 1.00 62.25 81 GLN A CA 1
ATOM 669 C C . GLN A 1 81 ? -11.344 -16.203 -4.346 1.00 62.25 81 GLN A C 1
ATOM 671 O O . GLN A 1 81 ? -12.466 -16.543 -4.000 1.00 62.25 81 GLN A O 1
ATOM 676 N N . GLU A 1 82 ? -10.551 -17.006 -5.061 1.00 68.38 82 GLU A N 1
ATOM 677 C CA . GLU A 1 82 ? -10.914 -18.384 -5.434 1.00 68.38 82 GLU A CA 1
ATOM 678 C C . GLU A 1 82 ? -10.907 -19.353 -4.239 1.00 68.38 82 GLU A C 1
ATOM 680 O O . GLU A 1 82 ? -11.559 -20.393 -4.288 1.00 68.38 82 GLU A O 1
ATOM 685 N N . ASN A 1 83 ? -10.166 -19.024 -3.175 1.00 65.62 83 ASN A N 1
ATOM 686 C CA . ASN A 1 83 ? -10.004 -19.864 -1.983 1.00 65.62 83 ASN A CA 1
ATOM 687 C C . ASN A 1 83 ? -10.849 -19.413 -0.770 1.00 65.62 83 ASN A C 1
ATOM 689 O O . ASN A 1 83 ? -10.637 -19.931 0.330 1.00 65.62 83 ASN A O 1
ATOM 693 N N . GLY A 1 84 ? -11.755 -18.445 -0.944 1.00 46.31 84 GLY A N 1
ATOM 694 C CA . GLY A 1 84 ? -12.711 -17.979 0.074 1.00 46.31 84 GLY A CA 1
ATOM 695 C C . GLY A 1 84 ? -14.125 -18.460 -0.208 1.00 46.31 84 GLY A C 1
ATOM 696 O O . GLY A 1 84 ? -14.843 -18.733 0.779 1.00 46.31 84 GLY A O 1
#

Foldseek 3Di:
DDCDPVNVVVVVVLVVLLVQLVVLLVVCVVVVHDSVVRRPDDPVSNLVVLVVVVVVCVVVVHDPVVSPPPPVSVVVVVVVVVVD

Organism: NCBI:txid1213867

pLDDT: mean 77.63, std 9.64, range [46.31, 92.56]

Sequence (84 aa):
MIITEKDKLDSIAFKDKMQTDARMCDYAKEGDEDPKEYMLMEVRDRLIGKEIIRRYDEEHGISSSWLDTDEKWKKTVNILQENG

Radius of gyration: 14.43 Å; chains: 1; bounding box: 35×28×33 Å